Protein AF-A8LKN2-F1 (afdb_monomer)

pLDDT: mean 86.11, std 16.2, range [29.88, 98.62]

Secondary structure (DSSP, 8-state):
-----------SEEEEEEEEETTEEEEEEEESS--SSPPPEEEEETTEEESPPEEEEETTEEEEEEEEEEPPGGG--SEEEEEEEEETTT--EEEEEEEEESSSHHHHHHHHHHHHHHHHHHHHHHHHHHHHTTS---

Solvent-accessible surface area (backbone atoms only — not comparable to full-atom values): 8274 Å² total; per-residue (Å²): 138,83,83,75,75,84,87,72,70,91,63,66,52,47,52,45,81,73,49,74,59,96,54,35,41,31,27,41,37,34,46,81,56,95,56,98,67,82,77,59,47,36,30,34,42,94,90,40,81,49,82,54,45,48,74,41,79,39,89,98,35,88,47,32,27,43,35,38,41,68,63,59,71,91,71,68,52,77,46,77,48,56,36,36,35,23,35,63,87,78,62,47,78,47,42,78,48,77,45,79,37,67,86,59,61,68,58,52,51,49,50,52,53,51,49,55,49,52,54,50,51,50,54,50,50,54,49,52,53,54,54,59,74,68,54,78,86,128

Foldseek 3Di:
DDPDPDPCDPDQKAWAWDDDDPQKTKTKIFGPDQDPDDFFKWKDWPNDTDPTWDWADDPPHRGMTMTMDGHDPVPADAAKIWIFIARPPPRHTNDIDIDHDDDPPVVVVVVVVVVVVVVVVVVVVVVVVVVVVPDDDD

Mean predicted aligned error: 11.12 Å

Radius of gyration: 22.78 Å; Cα contacts (8 Å, |Δi|>4): 194; chains: 1; bounding box: 67×49×45 Å

Sequence (138 aa):
MTETASGAGPTPFELVKTRFQGGLWEGRLTARAQVAGAPALRLIQDGTDHPAPRVTAVAGAPNAWDVRFAIPVSALGEGVSVFLVTDAETGAVLARVPLLAGEDLADDLRAEVALLRAELDQLRGAFQTAMRARLPND

Structure (mmCIF, N/CA/C/O backbone):
data_AF-A8LKN2-F1
#
_entry.id   AF-A8LKN2-F1
#
loop_
_atom_site.group_PDB
_atom_site.id
_atom_site.type_symbol
_atom_site.label_atom_id
_atom_site.label_alt_id
_atom_site.label_comp_id
_atom_site.label_asym_id
_atom_site.label_entity_id
_atom_site.label_seq_id
_atom_site.pdbx_PDB_ins_code
_atom_site.Cartn_x
_atom_site.Cartn_y
_atom_site.Cartn_z
_atom_site.occupancy
_atom_site.B_iso_or_equiv
_atom_site.auth_seq_id
_atom_site.auth_comp_id
_atom_site.auth_asym_id
_atom_site.auth_atom_id
_atom_site.pdbx_PDB_model_num
ATOM 1 N N . MET A 1 1 ? 24.986 14.746 -1.810 1.00 32.81 1 MET A N 1
ATOM 2 C CA . MET A 1 1 ? 24.168 13.613 -2.283 1.00 32.81 1 MET A CA 1
ATOM 3 C C . MET A 1 1 ? 23.860 12.764 -1.063 1.00 32.81 1 MET A C 1
ATOM 5 O O . MET A 1 1 ? 24.655 11.920 -0.685 1.00 32.81 1 MET A O 1
ATOM 9 N N . THR A 1 2 ? 22.823 13.145 -0.321 1.00 29.88 2 THR A N 1
ATOM 10 C CA . THR A 1 2 ? 22.488 12.552 0.979 1.00 29.88 2 THR A CA 1
ATOM 11 C C . THR A 1 2 ? 21.623 11.324 0.769 1.00 29.88 2 THR A C 1
ATOM 13 O O . THR A 1 2 ? 20.414 11.420 0.574 1.00 29.88 2 THR A O 1
ATOM 16 N N . GLU A 1 3 ? 22.285 10.177 0.823 1.00 31.92 3 GLU A N 1
ATOM 17 C CA . GLU A 1 3 ? 21.709 8.882 1.148 1.00 31.92 3 GLU A CA 1
ATOM 18 C C . GLU A 1 3 ? 21.039 8.993 2.527 1.00 31.92 3 GLU A C 1
ATOM 20 O O . GLU A 1 3 ? 21.697 9.031 3.565 1.00 31.92 3 GLU A O 1
ATOM 25 N N . THR A 1 4 ? 19.716 9.165 2.544 1.00 31.27 4 THR A N 1
ATOM 26 C CA . THR A 1 4 ? 18.928 9.095 3.777 1.00 31.27 4 THR A CA 1
ATOM 27 C C . THR A 1 4 ? 18.473 7.659 3.938 1.00 31.27 4 THR A C 1
ATOM 29 O O . THR A 1 4 ? 17.524 7.193 3.310 1.00 31.27 4 THR A O 1
ATOM 32 N N . ALA A 1 5 ? 19.225 6.950 4.773 1.00 34.91 5 ALA A N 1
ATOM 33 C CA . ALA A 1 5 ? 18.877 5.648 5.288 1.00 34.91 5 ALA A CA 1
ATOM 34 C C . ALA A 1 5 ? 17.432 5.635 5.812 1.00 34.91 5 ALA A C 1
ATOM 36 O O . ALA A 1 5 ? 16.982 6.540 6.517 1.00 34.91 5 ALA A O 1
ATOM 37 N N . SER A 1 6 ? 16.735 4.560 5.452 1.00 44.62 6 SER A N 1
ATOM 38 C CA . SER A 1 6 ? 15.453 4.111 5.977 1.00 44.62 6 SER A CA 1
ATOM 39 C C . SER A 1 6 ? 15.374 4.264 7.501 1.00 44.62 6 SER A C 1
ATOM 41 O O . SER A 1 6 ? 15.880 3.428 8.249 1.00 44.62 6 SER A O 1
ATOM 43 N N . GLY A 1 7 ? 14.689 5.309 7.967 1.00 38.56 7 GLY A N 1
ATOM 44 C CA . GLY A 1 7 ? 14.231 5.422 9.347 1.00 38.56 7 GLY A CA 1
ATOM 45 C C . GLY A 1 7 ? 13.113 4.415 9.602 1.00 38.56 7 GLY A C 1
ATOM 46 O O . GLY A 1 7 ? 11.941 4.740 9.465 1.00 38.56 7 GLY A O 1
ATOM 47 N N . ALA A 1 8 ? 13.473 3.179 9.934 1.00 48.00 8 ALA A N 1
ATOM 48 C CA . ALA A 1 8 ? 12.535 2.151 10.372 1.00 48.00 8 ALA A CA 1
ATOM 49 C C . ALA A 1 8 ? 12.949 1.666 11.764 1.00 48.00 8 ALA A C 1
ATOM 51 O O . ALA A 1 8 ? 13.446 0.557 11.945 1.00 48.00 8 ALA A O 1
ATOM 52 N N . GLY A 1 9 ? 12.757 2.528 12.767 1.00 51.00 9 GLY A N 1
ATOM 53 C CA . GLY A 1 9 ? 12.527 2.020 14.117 1.00 51.00 9 GLY A CA 1
ATOM 54 C C . GLY A 1 9 ? 11.263 1.145 14.115 1.00 51.00 9 GLY A C 1
ATOM 55 O O . GLY A 1 9 ? 10.435 1.284 13.212 1.00 51.00 9 GLY A O 1
ATOM 56 N N . PRO A 1 10 ? 11.093 0.222 15.076 1.00 63.09 10 PRO A N 1
ATOM 57 C CA . PRO A 1 10 ? 9.891 -0.599 15.135 1.00 63.09 10 PRO A CA 1
ATOM 58 C C . PRO A 1 10 ? 8.660 0.306 15.249 1.00 63.09 10 PRO A C 1
ATOM 60 O O . PRO A 1 10 ? 8.475 0.995 16.250 1.00 63.09 10 PRO A O 1
ATOM 63 N N . THR A 1 11 ? 7.825 0.313 14.214 1.00 76.31 11 THR A N 1
ATOM 64 C CA . THR A 1 11 ? 6.555 1.031 14.235 1.00 76.31 11 THR A CA 1
ATOM 65 C C . THR A 1 11 ? 5.578 0.291 15.157 1.00 76.31 11 THR A C 1
ATOM 67 O O . THR A 1 11 ? 5.566 -0.945 15.179 1.00 76.31 11 THR A O 1
ATOM 70 N N . PRO A 1 12 ? 4.746 1.004 15.940 1.00 89.38 12 PRO A N 1
ATOM 71 C CA . PRO A 1 12 ? 3.747 0.369 16.806 1.00 89.38 12 PRO A CA 1
ATOM 72 C C . PRO A 1 12 ? 2.669 -0.377 16.004 1.00 89.38 12 PRO A C 1
ATOM 74 O O . PRO A 1 12 ? 1.995 -1.259 16.542 1.00 89.38 12 PRO A O 1
ATOM 77 N N . PHE A 1 13 ? 2.548 -0.055 14.715 1.00 94.56 13 PHE A N 1
ATOM 78 C CA . PHE A 1 13 ? 1.641 -0.678 13.765 1.00 94.56 13 PHE A CA 1
ATOM 79 C C . PHE A 1 13 ? 2.397 -1.393 12.649 1.00 94.56 13 PHE A C 1
ATOM 81 O O . PHE A 1 13 ? 3.465 -0.958 12.220 1.00 94.56 13 PHE A O 1
ATOM 88 N N . GLU A 1 14 ? 1.794 -2.460 12.146 1.00 95.38 14 GLU A N 1
ATOM 89 C CA . GLU A 1 14 ? 2.225 -3.197 10.965 1.00 95.38 14 GLU A CA 1
ATOM 90 C C . GLU A 1 14 ? 1.077 -3.217 9.956 1.00 95.38 14 GLU A C 1
ATOM 92 O O . GLU A 1 14 ? -0.053 -3.547 10.317 1.00 95.38 14 GLU A O 1
ATOM 97 N N . LEU A 1 15 ? 1.350 -2.836 8.707 1.00 97.38 15 LEU A N 1
ATOM 98 C CA . LEU A 1 15 ? 0.372 -2.845 7.622 1.00 97.38 15 LEU A CA 1
ATOM 99 C C . LEU A 1 15 ? 0.776 -3.878 6.572 1.00 97.38 15 LEU A C 1
ATOM 101 O O . LEU A 1 15 ? 1.771 -3.712 5.869 1.00 97.38 15 LEU A O 1
ATOM 105 N N . VAL A 1 16 ? -0.034 -4.924 6.429 1.00 96.56 16 VAL A N 1
ATOM 106 C CA . VAL A 1 16 ? 0.206 -6.016 5.480 1.00 96.56 16 VAL A CA 1
ATOM 107 C C . VAL A 1 16 ? -0.817 -5.957 4.354 1.00 96.56 16 VAL A C 1
ATOM 109 O O . VAL A 1 16 ? -2.021 -5.928 4.598 1.00 96.56 16 VAL A O 1
ATOM 112 N N . LYS A 1 17 ? -0.356 -5.969 3.102 1.00 97.75 17 LYS A N 1
ATOM 113 C CA . LYS A 1 17 ? -1.233 -6.057 1.924 1.00 97.75 17 LYS A CA 1
ATOM 114 C C . LYS A 1 17 ? -2.025 -7.368 1.945 1.00 97.75 17 LYS A C 1
ATOM 116 O O . LYS A 1 17 ? -1.440 -8.436 2.092 1.00 97.75 17 LYS A O 1
ATOM 121 N N . THR A 1 18 ? -3.333 -7.296 1.712 1.00 97.88 18 THR A N 1
ATOM 122 C CA . THR A 1 18 ? -4.209 -8.476 1.610 1.00 97.88 18 THR A CA 1
ATOM 123 C C . THR A 1 18 ? -4.705 -8.702 0.186 1.00 97.88 18 THR A C 1
ATOM 125 O O . THR A 1 18 ? -4.784 -9.845 -0.259 1.00 97.88 18 THR A O 1
ATOM 128 N N . ARG A 1 19 ? -5.010 -7.632 -0.560 1.00 97.50 19 ARG A N 1
ATOM 129 C CA . ARG A 1 19 ? -5.498 -7.715 -1.944 1.00 97.50 19 ARG A CA 1
ATOM 130 C C . ARG A 1 19 ? -5.169 -6.446 -2.724 1.00 97.50 19 ARG A C 1
ATOM 132 O O . ARG A 1 19 ? -5.004 -5.370 -2.161 1.00 97.50 19 ARG A O 1
ATOM 139 N N . PHE A 1 20 ? -5.056 -6.576 -4.042 1.00 95.56 20 PHE A N 1
ATOM 140 C CA . PHE A 1 20 ? -5.062 -5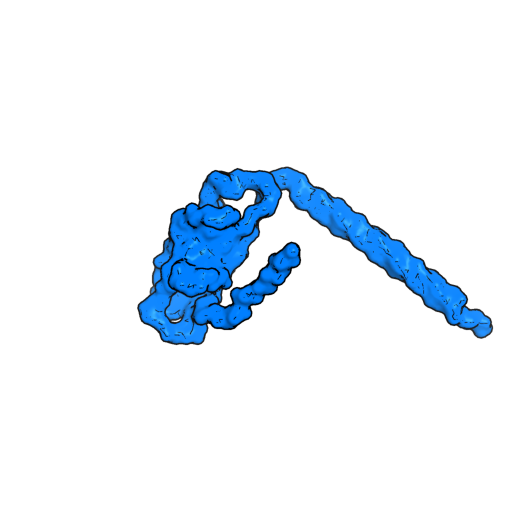.436 -4.955 1.00 95.56 20 PHE A CA 1
ATOM 141 C C . PHE A 1 20 ? -5.757 -5.841 -6.249 1.00 95.56 20 PHE A C 1
ATOM 143 O O . PHE A 1 20 ? -5.263 -6.715 -6.959 1.00 95.56 20 PHE A O 1
ATOM 150 N N . GLN A 1 21 ? -6.926 -5.263 -6.520 1.00 95.56 21 GLN A N 1
ATOM 151 C CA . GLN A 1 21 ? -7.719 -5.597 -7.701 1.00 95.56 21 GLN A CA 1
ATOM 152 C C . GLN A 1 21 ? -8.597 -4.419 -8.119 1.00 95.56 21 GLN A C 1
ATOM 154 O O . GLN A 1 21 ? -9.157 -3.734 -7.270 1.00 95.56 21 GLN A O 1
ATOM 159 N N . GLY A 1 22 ? -8.730 -4.190 -9.431 1.00 92.56 22 GLY A N 1
ATOM 160 C CA . GLY A 1 22 ? -9.596 -3.132 -9.967 1.00 92.56 22 GLY A CA 1
ATOM 161 C C . GLY A 1 22 ? -9.202 -1.728 -9.499 1.00 92.56 22 GLY A C 1
ATOM 162 O O . GLY A 1 22 ? -10.073 -0.899 -9.265 1.00 92.56 22 GLY A O 1
ATOM 163 N N . GLY A 1 23 ? -7.906 -1.488 -9.273 1.00 93.38 23 GLY A N 1
ATOM 164 C CA . GLY A 1 23 ? -7.405 -0.225 -8.728 1.00 93.38 23 GLY A CA 1
ATOM 165 C C . GLY A 1 23 ? -7.667 -0.024 -7.231 1.00 93.38 23 GLY A C 1
ATOM 166 O O . GLY A 1 23 ? -7.277 1.007 -6.697 1.00 93.38 23 GLY A O 1
ATOM 167 N N . LEU A 1 24 ? -8.277 -0.984 -6.527 1.00 96.75 24 LEU A N 1
ATOM 168 C CA . LEU A 1 24 ? -8.490 -0.920 -5.082 1.00 96.75 24 LEU A CA 1
ATOM 169 C C . LEU A 1 24 ? -7.401 -1.700 -4.350 1.00 96.75 24 LEU A C 1
ATOM 171 O O . LEU A 1 24 ? -7.308 -2.924 -4.482 1.00 96.75 24 LEU A O 1
ATOM 175 N N . TRP A 1 25 ? -6.591 -0.991 -3.568 1.00 97.81 25 TRP A N 1
ATOM 176 C CA . TRP A 1 25 ? -5.622 -1.592 -2.663 1.00 97.81 25 TRP A CA 1
ATOM 177 C C . TRP A 1 25 ? -6.270 -1.870 -1.310 1.00 97.81 25 TRP A C 1
ATOM 179 O O . TRP A 1 25 ? -6.971 -1.018 -0.757 1.00 97.81 25 TRP A O 1
ATOM 189 N N . GLU A 1 26 ? -6.018 -3.062 -0.775 1.00 98.44 26 GLU A N 1
ATOM 190 C CA . GLU A 1 26 ? -6.506 -3.507 0.524 1.00 98.44 26 GLU A CA 1
ATOM 191 C C . GLU A 1 26 ? -5.360 -4.069 1.370 1.00 98.44 26 GLU A C 1
ATOM 193 O O . GLU A 1 26 ? -4.472 -4.778 0.878 1.00 98.44 26 GLU A O 1
ATOM 198 N N . GLY A 1 27 ? -5.416 -3.798 2.670 1.00 98.31 27 GLY A N 1
ATOM 199 C CA . GLY A 1 27 ? -4.467 -4.315 3.640 1.00 98.31 27 GLY A CA 1
ATOM 200 C C . GLY A 1 27 ? -5.067 -4.461 5.028 1.00 98.31 27 GLY A C 1
ATOM 201 O O . GLY A 1 27 ? -6.143 -3.941 5.321 1.00 98.31 27 GLY A O 1
ATOM 202 N N . ARG A 1 28 ? -4.348 -5.181 5.885 1.00 98.31 28 ARG A N 1
ATOM 203 C CA . ARG A 1 28 ? -4.645 -5.333 7.301 1.00 98.31 28 ARG A CA 1
ATOM 204 C C . ARG A 1 28 ? -3.619 -4.572 8.120 1.00 98.31 28 ARG A C 1
ATOM 206 O O . ARG A 1 28 ? -2.429 -4.859 8.032 1.00 98.31 28 ARG A O 1
ATOM 213 N N . LEU A 1 29 ? -4.100 -3.620 8.905 1.00 98.06 29 LEU A N 1
ATOM 214 C CA . LEU A 1 29 ? -3.314 -2.909 9.899 1.00 98.06 29 LEU A CA 1
ATOM 215 C C . LEU A 1 29 ? -3.467 -3.614 11.243 1.00 98.06 29 LEU A C 1
ATOM 217 O O . LEU A 1 29 ? -4.595 -3.846 11.678 1.00 98.06 29 LEU A O 1
ATOM 221 N N . THR A 1 30 ? -2.361 -3.922 11.908 1.00 97.19 30 THR A N 1
ATOM 222 C CA . THR A 1 30 ? -2.351 -4.513 13.250 1.00 97.19 30 THR A CA 1
ATOM 223 C C . THR A 1 30 ? -1.470 -3.720 14.196 1.00 97.19 30 THR A C 1
ATOM 225 O O . THR A 1 30 ? -0.360 -3.338 13.832 1.00 97.19 30 THR A O 1
ATOM 228 N N . ALA A 1 31 ? -1.945 -3.495 15.420 1.00 95.62 31 ALA A N 1
ATOM 229 C CA . ALA A 1 31 ? -1.135 -2.913 16.485 1.00 95.62 31 ALA A CA 1
ATOM 230 C C . ALA A 1 31 ? -0.360 -4.007 17.231 1.00 95.62 31 ALA A C 1
ATOM 232 O O . ALA A 1 31 ? -0.905 -5.071 17.526 1.00 95.62 31 ALA A O 1
ATOM 233 N N . ARG A 1 32 ? 0.903 -3.738 17.576 1.00 90.56 32 ARG A N 1
ATOM 234 C CA . ARG A 1 32 ? 1.745 -4.668 18.355 1.00 90.56 32 ARG A CA 1
ATOM 235 C C . ARG A 1 32 ? 1.368 -4.731 19.836 1.00 90.56 32 ARG A C 1
ATOM 237 O O . ARG A 1 32 ? 1.678 -5.709 20.509 1.00 90.56 32 ARG A O 1
ATOM 244 N N . ALA A 1 33 ? 0.713 -3.690 20.337 1.00 90.19 33 ALA A N 1
ATOM 245 C CA . ALA A 1 33 ? 0.196 -3.593 21.694 1.00 90.19 33 ALA A CA 1
ATOM 246 C C . ALA A 1 33 ? -1.279 -3.178 21.657 1.00 90.19 33 ALA A C 1
ATOM 248 O O . ALA A 1 33 ? -1.768 -2.701 20.633 1.00 90.19 33 ALA A O 1
ATOM 249 N N . GLN A 1 34 ? -1.980 -3.349 22.779 1.00 88.38 34 GLN A N 1
ATOM 250 C CA . GLN A 1 34 ? -3.355 -2.878 22.905 1.00 88.38 34 GLN A CA 1
ATOM 251 C C . GLN A 1 34 ? -3.396 -1.354 22.765 1.00 88.38 34 GLN A C 1
ATOM 253 O O . GLN A 1 34 ? -2.717 -0.643 23.506 1.00 88.38 34 GLN A O 1
ATOM 258 N N . VAL A 1 35 ? -4.214 -0.862 21.838 1.00 90.00 35 VAL A N 1
ATOM 259 C CA . VAL A 1 35 ? -4.398 0.573 21.587 1.00 90.00 35 VAL A CA 1
ATOM 260 C C . VAL A 1 35 ? -5.881 0.934 21.588 1.00 90.00 35 VAL A C 1
ATOM 262 O O . VAL A 1 35 ? -6.744 0.075 21.417 1.00 90.00 35 VAL A O 1
ATOM 265 N N . ALA A 1 36 ? -6.185 2.216 21.794 1.00 87.00 36 ALA A N 1
ATOM 266 C CA . ALA A 1 36 ? -7.562 2.710 21.818 1.00 87.00 36 ALA A CA 1
ATOM 267 C C . ALA A 1 36 ? -8.213 2.760 20.422 1.00 87.00 36 ALA A C 1
ATOM 269 O O . ALA A 1 36 ? -9.436 2.736 20.309 1.00 87.00 36 ALA A O 1
ATOM 270 N N . GLY A 1 37 ? -7.408 2.830 19.360 1.00 90.88 37 GLY A N 1
ATOM 271 C CA . GLY A 1 37 ? -7.886 2.915 17.987 1.00 90.88 37 GLY A CA 1
ATOM 272 C C . GLY A 1 37 ? -6.750 2.873 16.971 1.00 90.88 37 GLY A C 1
ATOM 273 O O . GLY A 1 37 ? -5.573 2.860 17.336 1.00 90.88 37 GLY A O 1
ATOM 274 N N . ALA A 1 38 ? -7.120 2.842 15.693 1.00 93.69 38 ALA A N 1
ATOM 275 C CA . ALA A 1 38 ? -6.167 2.941 14.596 1.00 93.69 38 ALA A CA 1
ATOM 276 C C . ALA A 1 38 ? -5.596 4.364 14.474 1.00 93.69 38 ALA A C 1
ATOM 278 O O . ALA A 1 38 ? -6.316 5.327 14.753 1.00 93.69 38 ALA A O 1
ATOM 279 N N . PRO A 1 39 ? -4.355 4.511 13.980 1.00 94.19 39 PRO A N 1
ATOM 280 C CA . PRO A 1 39 ? -3.815 5.805 13.606 1.00 94.19 39 PRO A CA 1
ATOM 281 C C . PRO A 1 39 ? -4.569 6.356 12.391 1.00 94.19 39 PRO A C 1
ATOM 283 O O . PRO A 1 39 ? -5.069 5.607 11.543 1.00 94.19 39 PRO A O 1
ATOM 286 N N . ALA A 1 40 ? -4.607 7.682 12.276 1.00 96.00 40 ALA A N 1
ATOM 287 C CA . ALA A 1 40 ? -4.976 8.317 11.020 1.00 96.00 40 ALA A CA 1
ATOM 288 C C . ALA A 1 40 ? -3.883 8.034 9.979 1.00 96.00 40 ALA A C 1
ATOM 290 O O . ALA A 1 40 ? -2.693 8.138 10.277 1.00 96.00 40 ALA A O 1
ATOM 291 N N . LEU A 1 41 ? -4.284 7.668 8.762 1.00 97.75 41 LEU A N 1
ATOM 292 C CA . LEU A 1 41 ? -3.357 7.334 7.684 1.00 97.75 41 LEU A CA 1
ATOM 293 C C . LEU A 1 41 ? -3.343 8.424 6.616 1.00 97.75 41 LEU A C 1
ATOM 295 O O . LEU A 1 41 ? -4.384 8.989 6.281 1.00 97.75 41 LEU A O 1
ATOM 299 N N . ARG A 1 42 ? -2.170 8.659 6.030 1.00 97.81 42 ARG A N 1
ATOM 300 C CA . ARG A 1 42 ? -1.997 9.450 4.806 1.00 97.81 42 ARG A CA 1
ATOM 301 C C . ARG A 1 42 ? -1.540 8.559 3.664 1.00 97.81 42 ARG A C 1
ATOM 303 O O . ARG A 1 42 ? -0.893 7.536 3.885 1.00 97.81 42 ARG A O 1
ATOM 310 N N . LEU A 1 43 ? -1.891 8.973 2.453 1.00 97.50 43 LEU A N 1
ATOM 311 C CA . LEU A 1 43 ? -1.432 8.372 1.211 1.00 97.50 43 LEU A CA 1
ATOM 312 C C . LEU A 1 43 ? -0.684 9.446 0.428 1.00 97.50 43 LEU A C 1
ATOM 314 O O . LEU A 1 43 ? -1.279 10.457 0.067 1.00 97.50 43 LEU A O 1
ATOM 318 N N . ILE A 1 44 ? 0.605 9.234 0.194 1.00 96.12 44 ILE A N 1
ATOM 319 C CA . ILE A 1 44 ? 1.488 10.231 -0.417 1.00 96.12 44 ILE A CA 1
ATOM 320 C C . ILE A 1 44 ? 2.170 9.607 -1.630 1.00 96.12 44 ILE A C 1
ATOM 322 O O . ILE A 1 44 ? 2.662 8.483 -1.543 1.00 96.12 44 ILE A O 1
ATOM 326 N N . GLN A 1 45 ? 2.243 10.342 -2.734 1.00 94.25 45 GLN A N 1
ATOM 327 C CA . GLN A 1 45 ? 3.057 9.991 -3.896 1.00 94.25 45 GLN A CA 1
ATOM 328 C C . GLN A 1 45 ? 3.830 11.231 -4.345 1.00 94.25 45 GLN A C 1
ATOM 330 O O . GLN A 1 45 ? 3.235 12.287 -4.532 1.00 94.25 45 GLN A O 1
ATOM 335 N N . ASP A 1 46 ? 5.153 11.123 -4.477 1.00 90.62 46 ASP A N 1
ATOM 336 C CA . ASP A 1 46 ? 6.020 12.213 -4.957 1.00 90.62 46 ASP A CA 1
ATOM 337 C C . ASP A 1 46 ? 5.795 13.552 -4.221 1.00 90.62 46 ASP A C 1
ATOM 339 O O . ASP A 1 46 ? 5.770 14.631 -4.808 1.00 90.62 46 ASP A O 1
ATOM 343 N N . GLY A 1 47 ? 5.579 13.474 -2.902 1.00 91.12 47 GLY A N 1
ATOM 344 C CA . GLY A 1 47 ? 5.302 14.630 -2.041 1.00 91.12 47 GLY A CA 1
ATOM 345 C C . GLY A 1 47 ? 3.874 15.182 -2.126 1.00 91.12 47 GLY A C 1
ATOM 346 O O . GLY A 1 47 ? 3.538 16.096 -1.376 1.00 91.12 47 GLY A O 1
ATOM 347 N N . THR A 1 48 ? 3.026 14.620 -2.986 1.00 92.56 48 THR A N 1
ATOM 348 C CA . THR A 1 48 ? 1.618 14.998 -3.147 1.00 92.56 48 THR A CA 1
ATOM 349 C C . THR A 1 48 ? 0.723 14.128 -2.269 1.00 92.56 48 THR A C 1
ATOM 351 O O . THR A 1 48 ? 0.817 12.900 -2.294 1.00 92.56 48 THR A O 1
ATOM 354 N N . ASP A 1 49 ? -0.162 14.759 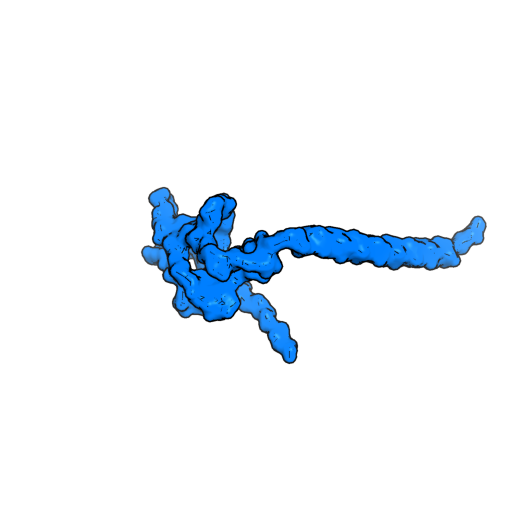-1.494 1.00 94.38 49 ASP A N 1
ATOM 355 C CA . ASP 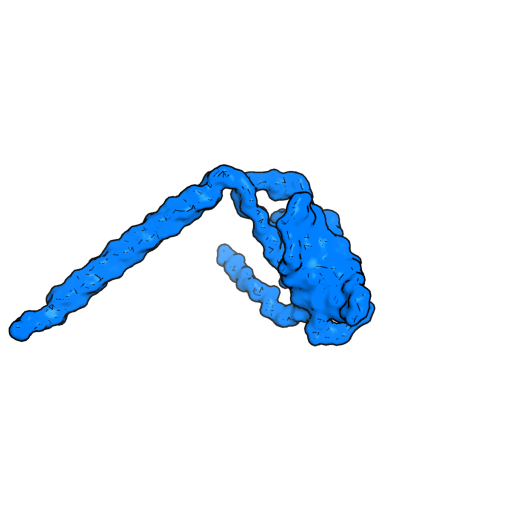A 1 49 ? -1.189 14.056 -0.726 1.00 94.38 49 ASP A CA 1
ATOM 356 C C . ASP A 1 49 ? -2.348 13.601 -1.615 1.00 94.38 49 ASP A C 1
ATOM 358 O O . ASP A 1 49 ? -2.864 14.337 -2.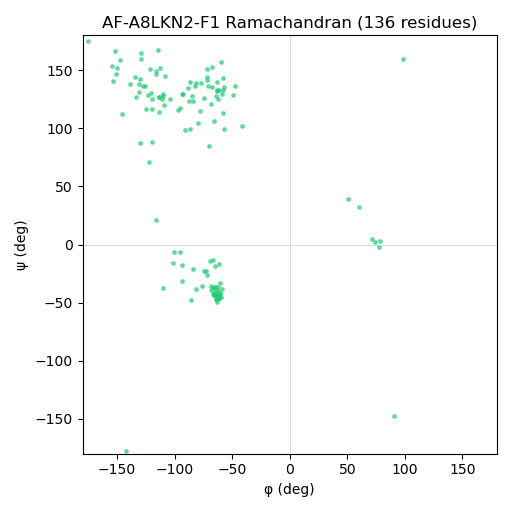458 1.00 94.38 49 ASP A O 1
ATOM 362 N N . HIS A 1 50 ? -2.817 12.391 -1.342 1.00 94.56 50 HIS A N 1
ATOM 363 C CA . HIS A 1 50 ? -4.006 11.802 -1.935 1.00 94.56 50 HIS A CA 1
ATOM 364 C C . HIS A 1 50 ? -5.095 11.595 -0.877 1.00 94.56 50 HIS A C 1
ATOM 366 O O . HIS A 1 50 ? -4.822 11.689 0.324 1.00 94.56 50 HIS A O 1
ATOM 372 N N . PRO A 1 51 ? -6.345 11.298 -1.290 1.00 95.44 51 PRO A N 1
ATOM 373 C CA . PRO A 1 51 ? -7.401 10.959 -0.349 1.00 95.44 51 PRO A CA 1
ATOM 374 C C . PRO A 1 51 ? -6.946 9.891 0.648 1.00 95.44 51 PRO A C 1
ATOM 376 O O . PRO A 1 51 ? -6.415 8.846 0.264 1.00 95.44 51 PRO A O 1
ATOM 379 N N . ALA A 1 52 ? -7.148 10.181 1.933 1.00 96.75 52 ALA A N 1
ATOM 380 C CA . ALA A 1 52 ? -6.676 9.335 3.017 1.00 96.75 52 ALA A CA 1
ATOM 381 C C . ALA A 1 52 ? -7.237 7.904 2.905 1.00 96.75 52 ALA A C 1
ATOM 383 O O . ALA A 1 52 ? -8.411 7.728 2.550 1.00 96.75 52 ALA A O 1
ATOM 384 N N . PRO A 1 53 ? -6.443 6.873 3.252 1.00 98.12 53 PRO A N 1
ATOM 385 C CA . PRO A 1 53 ? -6.943 5.512 3.324 1.00 98.12 53 PRO A CA 1
ATOM 386 C C . PRO A 1 53 ? -8.119 5.391 4.291 1.00 98.12 53 PRO A C 1
ATOM 388 O O . PRO A 1 53 ? -8.085 5.883 5.420 1.00 98.12 53 PRO A O 1
ATOM 391 N N . ARG A 1 54 ? -9.161 4.678 3.866 1.00 98.25 54 ARG A N 1
ATOM 392 C CA . ARG A 1 54 ? -10.269 4.311 4.744 1.00 98.25 54 ARG A CA 1
ATOM 393 C C . ARG A 1 54 ? -9.799 3.206 5.680 1.00 98.25 54 ARG A C 1
ATOM 395 O O . ARG A 1 54 ? -9.374 2.153 5.213 1.00 98.25 54 ARG A O 1
ATOM 402 N N . VAL A 1 55 ? -9.962 3.424 6.981 1.00 98.06 55 VAL A N 1
ATOM 403 C CA . VAL A 1 55 ? -9.631 2.458 8.033 1.00 98.06 55 VAL A CA 1
ATOM 404 C C . VAL A 1 55 ? -10.916 2.008 8.724 1.00 98.06 55 VAL A C 1
ATOM 406 O O . VAL A 1 55 ? -11.724 2.838 9.132 1.00 98.06 55 VAL A O 1
ATOM 409 N N . THR A 1 56 ? -11.147 0.698 8.813 1.00 97.75 56 THR A N 1
ATOM 410 C CA . THR A 1 56 ? -12.370 0.115 9.394 1.00 97.75 56 THR A CA 1
ATOM 411 C C . THR A 1 56 ? -12.007 -0.971 10.397 1.00 97.75 56 THR A C 1
ATOM 413 O O . THR A 1 56 ? -11.200 -1.837 10.086 1.00 97.75 56 THR A O 1
ATOM 416 N N . ALA A 1 57 ? -12.589 -0.942 11.597 1.00 96.62 57 ALA A N 1
ATOM 417 C CA . ALA A 1 57 ? -12.332 -1.966 12.610 1.00 96.62 57 ALA A CA 1
ATOM 418 C C . ALA A 1 57 ? -12.804 -3.350 12.145 1.00 96.62 57 ALA A C 1
ATOM 420 O O . ALA A 1 57 ? -13.876 -3.482 11.550 1.00 96.62 57 ALA A O 1
ATOM 421 N N . VAL A 1 58 ? -12.018 -4.382 12.450 1.00 96.12 58 VAL A N 1
ATOM 422 C CA . VAL A 1 58 ? -12.396 -5.773 12.191 1.00 96.12 58 VAL A CA 1
ATOM 423 C C . VAL A 1 58 ? -13.182 -6.305 13.390 1.00 96.12 58 VAL A C 1
ATOM 425 O O . VAL A 1 58 ? -12.707 -6.293 14.527 1.00 96.12 58 VAL A O 1
ATOM 428 N N . ALA A 1 59 ? -14.402 -6.788 13.147 1.00 93.38 59 ALA A N 1
ATOM 429 C CA . ALA A 1 59 ? -15.242 -7.350 14.201 1.00 93.38 59 ALA A CA 1
ATOM 430 C C . ALA A 1 59 ? -14.545 -8.542 14.883 1.00 93.38 59 ALA A C 1
ATOM 432 O O . ALA A 1 59 ? -14.061 -9.454 14.217 1.00 93.38 59 ALA A O 1
ATOM 433 N N . GLY A 1 60 ? -14.491 -8.525 16.218 1.00 92.81 60 GLY A N 1
ATOM 434 C CA . GLY A 1 60 ? -13.828 -9.567 17.009 1.00 92.81 60 GLY A CA 1
ATOM 435 C C . GLY A 1 60 ? -12.297 -9.470 17.071 1.00 92.81 60 GLY A C 1
ATOM 436 O O . GLY A 1 60 ? -11.678 -10.323 17.699 1.00 92.81 60 GLY A O 1
ATOM 437 N N . ALA A 1 61 ? -11.680 -8.441 16.478 1.00 92.69 61 ALA A N 1
ATOM 438 C CA . ALA A 1 61 ? -10.233 -8.234 16.506 1.00 92.69 61 ALA A CA 1
ATOM 439 C C . ALA A 1 61 ? -9.889 -6.788 16.935 1.00 92.69 61 ALA A C 1
ATOM 441 O O . ALA A 1 61 ? -9.712 -5.915 16.088 1.00 92.69 61 ALA A O 1
ATOM 442 N N . PRO A 1 62 ? -9.776 -6.508 18.250 1.00 87.19 62 PRO A N 1
AT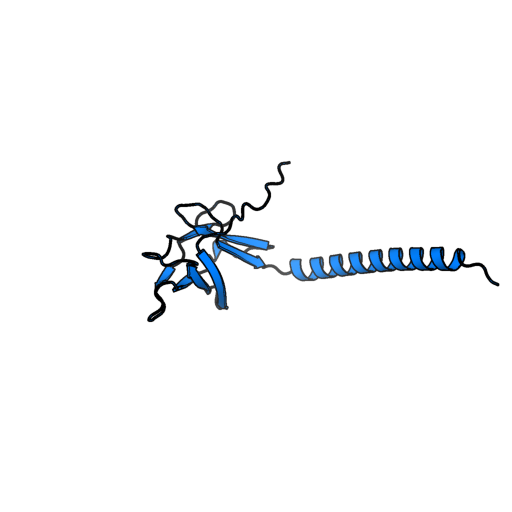OM 443 C CA . PRO A 1 62 ? -9.681 -5.144 18.793 1.00 87.19 62 PRO A CA 1
ATOM 444 C C . PRO A 1 62 ? -8.401 -4.376 18.418 1.00 87.19 62 PRO A C 1
ATOM 446 O O . PRO A 1 62 ? -8.366 -3.163 18.585 1.00 87.19 62 PRO A O 1
ATOM 449 N N . ASN A 1 63 ? -7.383 -5.060 17.887 1.00 94.81 63 ASN A N 1
ATOM 450 C CA . ASN A 1 63 ? -6.128 -4.464 17.416 1.00 94.81 63 ASN A CA 1
ATOM 451 C C . ASN A 1 63 ? -5.925 -4.641 15.905 1.00 94.81 63 ASN A C 1
ATOM 453 O O . ASN A 1 63 ? -4.783 -4.630 15.444 1.00 94.81 63 ASN A O 1
ATOM 457 N N . ALA A 1 64 ? -7.001 -4.876 15.149 1.00 96.38 64 ALA A N 1
ATOM 458 C CA . ALA A 1 64 ? -6.933 -5.068 13.710 1.00 96.38 64 ALA A CA 1
ATOM 459 C C . ALA A 1 64 ? -7.949 -4.200 12.967 1.00 96.38 64 ALA A C 1
ATOM 461 O O . ALA A 1 64 ? -9.123 -4.102 13.336 1.00 96.38 64 ALA A O 1
ATOM 462 N N . TRP A 1 65 ? -7.490 -3.621 11.862 1.00 98.31 65 TRP A N 1
ATOM 463 C CA . TRP A 1 65 ? -8.303 -2.797 10.981 1.00 98.31 65 TRP A CA 1
ATOM 464 C C . TRP A 1 65 ? -8.061 -3.167 9.525 1.00 98.31 65 TRP A C 1
ATOM 466 O O . TRP A 1 65 ? -6.936 -3.466 9.120 1.00 98.31 65 TRP A O 1
ATOM 476 N N . ASP A 1 66 ? -9.120 -3.106 8.731 1.00 98.38 66 ASP A N 1
ATOM 477 C CA . ASP A 1 66 ? -9.028 -3.155 7.282 1.00 98.38 66 ASP A CA 1
ATOM 478 C C . ASP A 1 66 ? -8.749 -1.753 6.750 1.00 98.38 66 ASP A C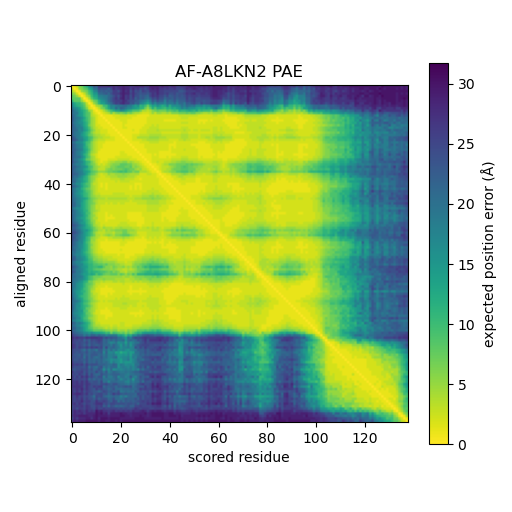 1
ATOM 480 O O . ASP A 1 66 ? -9.452 -0.790 7.070 1.00 98.38 66 ASP A O 1
ATOM 484 N N . VAL A 1 67 ? -7.712 -1.655 5.924 1.00 98.62 67 VAL A N 1
ATOM 485 C CA . VAL A 1 67 ? -7.275 -0.432 5.257 1.00 98.62 67 VAL A CA 1
ATOM 486 C C . VAL A 1 67 ? -7.566 -0.561 3.774 1.00 98.62 67 VAL A C 1
ATOM 488 O O . VAL A 1 67 ? -7.200 -1.559 3.153 1.00 98.62 67 VAL A O 1
ATOM 491 N N . ARG A 1 68 ? -8.218 0.449 3.197 1.00 98.38 68 ARG A N 1
ATOM 492 C CA . ARG A 1 68 ? -8.570 0.482 1.776 1.00 98.38 68 ARG A CA 1
ATOM 493 C C . ARG A 1 68 ? -8.340 1.853 1.169 1.00 98.38 68 ARG A C 1
ATOM 495 O O . ARG A 1 68 ? -8.730 2.860 1.756 1.00 98.38 68 ARG A O 1
ATOM 502 N N . PHE A 1 69 ? -7.796 1.886 -0.039 1.00 97.94 69 PHE A N 1
ATOM 503 C CA . PHE A 1 69 ? -7.746 3.096 -0.855 1.00 97.94 69 PHE A CA 1
ATOM 504 C C . PHE A 1 69 ? -7.757 2.747 -2.340 1.00 97.94 69 PHE A C 1
ATOM 506 O O . PHE A 1 69 ? -7.248 1.706 -2.758 1.00 97.94 69 PHE A O 1
ATOM 513 N N . ALA A 1 70 ? -8.371 3.620 -3.134 1.00 95.94 70 ALA A N 1
ATOM 514 C CA . ALA A 1 70 ? -8.283 3.540 -4.582 1.00 95.94 70 ALA A CA 1
ATOM 515 C C . ALA A 1 70 ? -6.970 4.176 -5.038 1.00 95.94 70 ALA A C 1
ATOM 517 O O . ALA A 1 70 ? -6.584 5.230 -4.530 1.00 95.94 70 ALA A O 1
ATOM 518 N N . ILE A 1 71 ? -6.311 3.555 -6.009 1.00 93.31 71 ILE A N 1
ATOM 519 C CA . ILE A 1 71 ? -5.210 4.182 -6.727 1.00 93.31 71 ILE A CA 1
ATOM 520 C C . ILE A 1 71 ? -5.792 5.323 -7.571 1.00 93.31 71 ILE A C 1
ATOM 522 O O . ILE A 1 71 ? -6.672 5.071 -8.400 1.00 93.31 71 ILE A O 1
ATOM 526 N N . PRO A 1 72 ? -5.340 6.572 -7.370 1.00 88.00 72 PRO A N 1
ATOM 527 C CA . PRO A 1 72 ? -5.759 7.695 -8.195 1.00 88.00 72 PRO A CA 1
ATOM 528 C C . PRO A 1 72 ? -5.434 7.434 -9.668 1.00 88.00 72 PRO A C 1
ATOM 530 O O . PRO A 1 72 ? -4.312 7.073 -10.001 1.00 88.00 72 PRO A O 1
ATOM 533 N N . VAL A 1 73 ? -6.386 7.671 -10.573 1.00 87.06 73 VAL A N 1
ATOM 534 C CA . VAL A 1 73 ? -6.138 7.514 -12.021 1.00 87.06 73 VAL A CA 1
ATOM 535 C C . VAL A 1 73 ? -5.032 8.458 -12.497 1.00 87.06 73 VAL A C 1
ATOM 537 O O . VAL A 1 73 ? -4.233 8.083 -13.343 1.00 87.06 73 VAL A O 1
ATOM 540 N N . SER A 1 74 ? -4.928 9.648 -11.899 1.00 80.81 74 SER A N 1
ATOM 541 C CA . SER A 1 74 ? -3.858 10.617 -12.174 1.00 80.81 74 SER A CA 1
ATOM 542 C C . SER A 1 74 ? -2.452 10.106 -11.846 1.00 80.81 74 SER A C 1
ATOM 544 O O . SER A 1 74 ? -1.478 10.713 -12.270 1.00 80.81 74 SER A O 1
ATOM 546 N N . ALA A 1 75 ? -2.345 9.032 -11.064 1.00 79.00 75 ALA A N 1
ATOM 547 C CA . ALA A 1 75 ? -1.086 8.393 -10.710 1.00 79.00 75 ALA A CA 1
ATOM 548 C C . ALA A 1 75 ? -0.715 7.212 -11.613 1.00 79.00 75 ALA A C 1
ATOM 550 O O . ALA A 1 75 ? 0.365 6.637 -11.470 1.00 79.00 75 ALA A O 1
ATOM 551 N N . LEU A 1 76 ? -1.618 6.822 -12.516 1.00 83.81 76 LEU A N 1
ATOM 552 C CA . LEU A 1 76 ? -1.336 5.834 -13.544 1.00 83.81 76 LEU A CA 1
ATOM 553 C C . LEU A 1 76 ? -0.576 6.544 -14.667 1.00 83.81 76 LEU A C 1
ATOM 555 O O . LEU A 1 76 ? -1.156 7.310 -15.432 1.00 83.81 76 LEU A O 1
ATOM 559 N N . GLY A 1 77 ? 0.728 6.305 -14.731 1.00 80.00 77 GLY A N 1
ATOM 560 C CA . GLY A 1 77 ? 1.631 6.861 -15.735 1.00 80.00 77 GLY A CA 1
ATOM 561 C C . GLY A 1 77 ? 2.685 5.839 -16.143 1.00 80.00 77 GLY A C 1
ATOM 562 O O . GLY A 1 77 ? 2.660 4.701 -15.679 1.00 80.00 77 GLY A O 1
ATOM 563 N N . GLU A 1 78 ? 3.600 6.236 -17.019 1.00 76.00 78 GLU A N 1
ATOM 564 C CA . GLU A 1 78 ? 4.718 5.382 -17.423 1.00 76.00 78 GLU A CA 1
ATOM 565 C C . GLU A 1 78 ? 5.758 5.237 -16.302 1.00 76.00 78 GLU A C 1
ATOM 567 O O . GLU A 1 78 ? 6.038 6.178 -15.556 1.00 76.00 78 GLU A O 1
ATOM 572 N N . GLY A 1 79 ? 6.357 4.049 -16.205 1.00 79.62 79 GLY A N 1
ATOM 573 C CA . GLY A 1 79 ? 7.446 3.745 -15.285 1.00 79.62 79 GLY A CA 1
ATOM 574 C C . GLY A 1 79 ? 6.985 3.210 -13.927 1.00 79.62 79 GLY A C 1
ATOM 575 O O . GLY A 1 79 ? 6.009 2.464 -13.815 1.00 79.62 79 GLY A O 1
ATOM 576 N N . VAL A 1 80 ? 7.755 3.544 -12.887 1.00 83.88 80 VAL A N 1
ATOM 577 C CA . VAL A 1 80 ? 7.500 3.131 -11.500 1.00 83.88 80 VAL A CA 1
ATOM 578 C C . VAL A 1 80 ? 7.097 4.341 -10.673 1.00 83.88 80 VAL A C 1
ATOM 580 O O . VAL A 1 80 ? 7.868 5.290 -10.558 1.00 83.88 80 VAL A O 1
ATOM 583 N N . SER A 1 81 ? 5.946 4.266 -10.014 1.00 87.69 81 SER A N 1
ATOM 584 C CA . SER A 1 81 ? 5.561 5.189 -8.946 1.00 87.69 81 SER A CA 1
ATOM 585 C C . SER A 1 81 ? 5.427 4.430 -7.630 1.00 87.69 81 SER A C 1
ATOM 587 O O . SER A 1 81 ? 5.081 3.247 -7.597 1.00 87.69 81 SER A O 1
ATOM 589 N N . VAL A 1 82 ? 5.749 5.080 -6.512 1.00 92.50 82 VAL A N 1
ATOM 590 C CA . VAL A 1 82 ? 5.639 4.460 -5.186 1.00 92.50 82 VAL A CA 1
ATOM 591 C C . VAL A 1 82 ? 4.765 5.320 -4.302 1.00 92.50 82 VAL A C 1
ATOM 593 O O . VAL A 1 82 ? 5.118 6.438 -3.939 1.00 92.50 82 VAL A O 1
ATOM 596 N N . PHE A 1 83 ? 3.645 4.743 -3.894 1.00 95.50 83 PHE A N 1
ATOM 597 C CA . PHE A 1 83 ? 2.801 5.316 -2.866 1.00 95.50 83 PHE A CA 1
ATOM 598 C C . PHE A 1 83 ? 3.331 4.959 -1.483 1.00 95.50 83 PHE A C 1
ATOM 600 O O . PHE A 1 83 ? 3.681 3.808 -1.203 1.00 95.50 83 PHE A O 1
ATOM 607 N N . LEU A 1 84 ? 3.345 5.943 -0.595 1.00 97.12 84 LEU A N 1
ATOM 608 C CA . LEU A 1 84 ? 3.647 5.774 0.815 1.00 97.12 84 LEU A CA 1
ATOM 609 C C . LEU A 1 84 ? 2.347 5.838 1.605 1.00 97.12 84 LEU A C 1
ATOM 611 O O . LEU A 1 84 ? 1.607 6.818 1.514 1.00 97.12 84 LEU A O 1
ATOM 615 N N . VAL A 1 85 ? 2.092 4.803 2.402 1.00 97.62 85 VAL A N 1
ATOM 616 C CA . VAL A 1 85 ? 1.083 4.858 3.459 1.00 97.62 85 VAL A CA 1
ATOM 617 C C . VAL A 1 85 ? 1.805 5.208 4.745 1.00 97.62 85 VAL A C 1
ATOM 619 O O . VAL A 1 85 ? 2.671 4.447 5.188 1.00 97.62 85 VAL A O 1
ATOM 622 N N . THR A 1 86 ? 1.470 6.351 5.333 1.00 97.19 86 THR A N 1
ATOM 623 C CA . THR A 1 86 ? 2.132 6.839 6.545 1.00 97.19 86 THR A CA 1
ATOM 624 C C . THR A 1 86 ? 1.141 7.044 7.676 1.00 97.19 86 THR A C 1
ATOM 626 O O . THR A 1 86 ? -0.026 7.362 7.448 1.00 97.19 86 THR A O 1
ATOM 629 N N . ASP A 1 87 ? 1.626 6.902 8.902 1.00 95.62 87 ASP A N 1
ATOM 630 C CA . ASP A 1 87 ? 0.958 7.437 10.082 1.00 95.62 87 ASP A CA 1
ATOM 631 C C . ASP A 1 87 ? 0.936 8.974 9.983 1.00 95.62 87 ASP A C 1
ATOM 633 O O . ASP A 1 87 ? 1.961 9.603 9.705 1.00 95.62 87 ASP A O 1
ATOM 637 N N . ALA A 1 88 ? -0.242 9.580 10.128 1.00 94.94 88 ALA A N 1
ATOM 638 C CA . ALA A 1 88 ? -0.427 11.018 9.961 1.00 94.94 88 ALA A CA 1
ATOM 639 C C . ALA A 1 88 ? 0.179 11.847 11.104 1.00 94.94 88 ALA A C 1
ATOM 641 O O . ALA A 1 88 ? 0.525 13.005 10.883 1.00 94.94 88 ALA A O 1
ATOM 642 N N . GLU A 1 89 ? 0.293 11.271 12.302 1.00 92.62 89 GLU A N 1
ATOM 643 C CA . GLU A 1 89 ? 0.810 11.941 13.495 1.00 92.62 89 GLU A CA 1
ATOM 644 C C . GLU A 1 89 ? 2.334 11.848 13.551 1.00 92.62 89 GLU A C 1
ATOM 646 O O . GLU A 1 89 ? 3.020 12.851 13.744 1.00 92.62 89 GLU A O 1
ATOM 651 N N . THR A 1 90 ? 2.876 10.648 13.342 1.00 92.44 90 THR A N 1
ATOM 652 C CA . THR A 1 90 ? 4.320 10.403 13.496 1.00 92.44 90 THR A CA 1
ATOM 653 C C . THR A 1 90 ? 5.106 10.539 12.195 1.00 92.44 90 THR A C 1
ATOM 655 O O . THR A 1 90 ? 6.331 10.644 12.223 1.00 92.44 90 THR A O 1
ATOM 658 N N . GLY A 1 91 ? 4.431 10.493 11.042 1.00 92.50 91 GLY A N 1
ATOM 659 C CA . GLY A 1 91 ? 5.075 10.431 9.727 1.00 92.50 91 GLY A CA 1
ATOM 660 C C . GLY A 1 91 ? 5.739 9.084 9.424 1.00 92.50 91 GLY A C 1
ATOM 661 O O . GLY A 1 91 ? 6.389 8.940 8.387 1.00 92.50 91 GLY A O 1
ATOM 662 N N . ALA A 1 92 ? 5.589 8.086 10.301 1.00 93.62 92 ALA A N 1
ATOM 663 C CA . ALA A 1 92 ? 6.178 6.771 10.107 1.00 93.62 92 ALA A CA 1
ATOM 664 C C . ALA A 1 92 ? 5.604 6.093 8.856 1.00 93.62 92 ALA A C 1
ATOM 666 O O . ALA A 1 92 ? 4.387 6.030 8.668 1.00 93.62 92 ALA A O 1
ATOM 667 N N . VAL A 1 93 ? 6.477 5.551 8.004 1.00 95.44 93 VAL A N 1
ATOM 668 C CA . VAL A 1 93 ? 6.057 4.809 6.809 1.00 95.44 93 VAL A CA 1
ATOM 669 C C . VAL A 1 93 ? 5.621 3.407 7.219 1.00 95.44 93 VAL A C 1
ATOM 671 O O . VAL A 1 93 ? 6.440 2.604 7.655 1.00 95.44 93 VAL A O 1
ATOM 674 N N . LEU A 1 94 ? 4.335 3.111 7.042 1.00 96.38 94 LEU A N 1
ATOM 675 C CA . LEU A 1 94 ? 3.733 1.823 7.388 1.00 96.38 94 LEU A CA 1
ATOM 676 C C . LEU A 1 94 ? 3.711 0.858 6.202 1.00 96.38 94 LEU A C 1
ATOM 678 O O . LEU A 1 94 ? 3.814 -0.349 6.393 1.00 96.38 94 LEU A O 1
ATOM 682 N N . ALA A 1 95 ? 3.586 1.377 4.977 1.00 95.94 95 ALA A N 1
ATOM 683 C CA . ALA A 1 95 ? 3.690 0.576 3.763 1.00 95.94 95 ALA A CA 1
ATOM 684 C C . ALA A 1 95 ? 4.235 1.388 2.584 1.00 95.94 95 ALA A C 1
ATOM 686 O O . ALA A 1 95 ? 4.025 2.597 2.473 1.00 95.94 95 ALA A O 1
ATOM 687 N N . ARG A 1 96 ? 4.901 0.675 1.674 1.00 95.56 96 ARG A N 1
ATOM 688 C CA . ARG A 1 96 ? 5.291 1.148 0.344 1.00 95.56 96 ARG A CA 1
ATOM 689 C C . ARG A 1 96 ? 4.509 0.349 -0.687 1.00 95.56 96 ARG A C 1
ATOM 691 O O . ARG A 1 96 ? 4.522 -0.880 -0.647 1.00 95.56 96 ARG A O 1
ATOM 698 N N . VAL A 1 97 ? 3.819 1.035 -1.586 1.00 94.25 97 VAL A N 1
ATOM 699 C CA . VAL A 1 97 ? 2.940 0.428 -2.588 1.00 94.25 97 VAL A CA 1
ATOM 700 C C . VAL A 1 97 ? 3.479 0.816 -3.966 1.00 94.25 97 VAL A C 1
ATOM 702 O O . VAL A 1 97 ? 3.112 1.869 -4.487 1.00 94.25 97 VAL A O 1
ATOM 705 N N . PRO A 1 98 ? 4.405 0.019 -4.531 1.00 91.00 98 PRO A N 1
ATOM 706 C CA . PRO A 1 98 ? 4.914 0.265 -5.870 1.00 91.00 98 PRO A CA 1
ATOM 707 C C . PRO A 1 98 ? 3.837 -0.053 -6.910 1.00 91.00 98 PRO A C 1
ATOM 709 O O . PRO A 1 98 ? 3.159 -1.083 -6.829 1.00 91.00 98 PRO A O 1
ATOM 712 N N . LEU A 1 99 ? 3.711 0.825 -7.896 1.00 88.38 99 LEU A N 1
ATOM 713 C CA . LEU A 1 99 ? 2.917 0.644 -9.099 1.00 88.38 99 LEU A CA 1
ATOM 714 C C . LEU A 1 99 ? 3.837 0.748 -10.305 1.00 88.38 99 LEU A C 1
ATOM 716 O O . LEU A 1 99 ? 4.649 1.661 -10.405 1.00 88.38 99 LEU A O 1
ATOM 720 N N . LEU A 1 100 ? 3.711 -0.233 -11.188 1.00 85.06 100 LEU A N 1
ATOM 721 C CA . LEU A 1 100 ? 4.480 -0.335 -12.414 1.00 85.06 100 LEU A CA 1
ATOM 722 C C . LEU A 1 100 ? 3.477 -0.308 -13.563 1.00 85.06 100 LEU A C 1
ATOM 724 O O . LEU A 1 100 ? 2.537 -1.109 -13.566 1.00 85.06 100 LEU A O 1
ATOM 728 N N . ALA A 1 101 ? 3.656 0.617 -14.498 1.00 81.25 101 ALA A N 1
ATOM 729 C CA . ALA A 1 101 ? 2.801 0.778 -15.668 1.00 81.25 101 ALA A CA 1
ATOM 730 C C . ALA A 1 101 ? 3.622 1.276 -16.875 1.00 81.25 101 ALA A C 1
ATOM 732 O O . ALA A 1 101 ? 4.717 1.811 -16.713 1.00 81.25 101 ALA A O 1
ATOM 733 N N . GLY A 1 102 ? 3.107 1.063 -18.089 1.00 73.50 102 GLY A N 1
ATOM 734 C CA . GLY A 1 102 ? 3.838 1.289 -19.346 1.00 73.50 102 GLY A CA 1
ATOM 735 C C . GLY A 1 102 ? 4.442 0.007 -19.935 1.00 73.50 102 GLY A C 1
ATOM 736 O O . GLY A 1 102 ? 4.577 -1.000 -19.236 1.00 73.50 102 GLY A O 1
ATOM 737 N N . GLU A 1 103 ? 4.748 0.036 -21.235 1.00 65.25 103 GLU A N 1
ATOM 738 C CA . GLU A 1 103 ? 5.145 -1.148 -22.016 1.00 65.25 103 GLU A CA 1
ATOM 739 C C . GLU A 1 103 ? 6.640 -1.507 -21.915 1.00 65.25 103 GLU A C 1
ATOM 741 O O . GLU A 1 103 ? 6.974 -2.680 -22.041 1.00 65.25 103 GLU A O 1
ATOM 746 N N . ASP A 1 104 ? 7.527 -0.580 -21.542 1.00 61.00 104 ASP A N 1
ATOM 747 C CA . ASP A 1 104 ? 8.973 -0.807 -21.736 1.00 61.00 104 ASP A CA 1
ATOM 748 C C . ASP A 1 104 ? 9.753 -1.233 -20.482 1.00 61.00 104 ASP A C 1
ATOM 750 O O . ASP A 1 104 ? 10.839 -1.798 -20.571 1.00 61.00 104 ASP A O 1
ATOM 754 N N . LEU A 1 105 ? 9.200 -1.071 -19.276 1.00 63.59 105 LEU A N 1
ATOM 755 C CA . LEU A 1 105 ? 9.969 -1.342 -18.054 1.00 63.59 105 LEU A CA 1
ATOM 756 C C . LEU A 1 105 ? 10.290 -2.833 -17.860 1.00 63.59 105 LEU A C 1
ATOM 758 O O . LEU A 1 105 ? 11.339 -3.188 -17.327 1.00 63.59 105 LEU A O 1
ATOM 762 N N . ALA A 1 106 ? 9.374 -3.725 -18.238 1.00 65.44 106 ALA A N 1
ATOM 763 C CA . ALA A 1 106 ? 9.546 -5.154 -17.988 1.00 65.44 106 ALA A CA 1
ATOM 764 C C . ALA A 1 106 ? 10.553 -5.798 -18.949 1.00 65.44 106 ALA A C 1
ATOM 766 O O . ALA A 1 106 ? 11.288 -6.697 -18.535 1.00 65.44 106 ALA A O 1
ATOM 767 N N . ASP A 1 107 ? 10.582 -5.355 -20.204 1.00 67.38 107 ASP A N 1
ATOM 768 C CA . ASP A 1 107 ? 11.490 -5.892 -21.213 1.00 67.38 107 ASP A CA 1
ATOM 769 C C . ASP A 1 107 ? 12.884 -5.276 -21.094 1.00 67.38 107 ASP A C 1
ATOM 771 O O . ASP A 1 107 ? 13.858 -6.032 -21.109 1.00 67.38 107 ASP A O 1
ATOM 775 N N . ASP A 1 108 ? 12.988 -3.978 -20.790 1.00 69.62 108 ASP A N 1
ATOM 776 C CA . ASP A 1 108 ? 14.270 -3.341 -20.471 1.00 69.62 108 ASP A CA 1
ATOM 777 C C . ASP A 1 108 ? 14.901 -3.962 -19.218 1.00 69.62 108 ASP A C 1
ATOM 779 O O . ASP A 1 108 ? 16.060 -4.374 -19.238 1.00 69.62 108 ASP A O 1
ATOM 783 N N . LEU A 1 109 ? 14.134 -4.160 -18.137 1.00 75.12 109 LEU A N 1
ATOM 784 C CA . LEU A 1 109 ? 14.657 -4.826 -16.937 1.00 75.12 109 LEU A CA 1
ATOM 785 C C . LEU A 1 109 ? 15.090 -6.273 -17.206 1.00 75.12 109 LEU A C 1
ATOM 787 O O . LEU A 1 109 ? 16.072 -6.738 -16.624 1.00 75.12 109 LEU A O 1
ATOM 791 N N . ARG A 1 110 ? 14.382 -7.017 -18.067 1.00 79.50 110 ARG A N 1
ATOM 792 C CA . ARG A 1 110 ? 14.799 -8.377 -18.449 1.00 79.50 110 ARG A CA 1
ATOM 793 C C . ARG A 1 110 ? 16.076 -8.358 -19.281 1.00 79.50 110 ARG A C 1
ATOM 795 O O . ARG A 1 110 ? 16.918 -9.232 -19.066 1.00 79.50 110 ARG A O 1
ATOM 802 N N . ALA A 1 111 ? 16.222 -7.397 -20.190 1.00 85.81 111 ALA A N 1
ATOM 803 C CA . ALA A 1 111 ? 17.421 -7.225 -21.001 1.00 85.81 111 ALA A CA 1
ATOM 804 C C . ALA A 1 111 ? 18.637 -6.876 -20.128 1.00 85.81 111 ALA A C 1
ATOM 806 O O . ALA A 1 111 ? 19.666 -7.547 -20.222 1.00 85.81 111 ALA A O 1
ATOM 807 N N . GLU A 1 112 ? 18.489 -5.931 -19.200 1.00 87.38 112 GLU A N 1
ATOM 808 C CA . GLU A 1 112 ? 19.539 -5.548 -18.249 1.00 87.38 112 GLU A CA 1
ATOM 809 C C . GLU A 1 112 ? 19.929 -6.716 -17.325 1.00 87.38 112 GLU A C 1
ATOM 811 O O . GLU A 1 112 ? 21.108 -7.015 -17.137 1.00 87.38 112 GLU A O 1
ATOM 816 N N . VAL A 1 113 ? 18.959 -7.476 -16.799 1.00 91.50 113 VAL A N 1
ATOM 817 C CA . VAL A 1 113 ? 19.250 -8.677 -15.991 1.00 91.50 113 VAL A CA 1
ATOM 818 C C . VAL A 1 113 ? 19.947 -9.764 -16.815 1.00 91.50 113 VAL A C 1
ATOM 820 O O . VAL A 1 113 ? 20.810 -10.474 -16.289 1.00 91.50 113 VAL A O 1
ATOM 823 N N . ALA A 1 114 ? 19.589 -9.923 -18.089 1.00 91.75 114 ALA A N 1
ATOM 824 C CA . ALA A 1 114 ? 20.258 -10.865 -18.980 1.00 91.75 114 ALA A CA 1
ATOM 825 C C . ALA A 1 114 ? 21.717 -10.456 -19.234 1.00 91.75 114 ALA A C 1
ATOM 827 O O . ALA A 1 114 ? 22.600 -11.315 -19.175 1.00 91.75 114 ALA A O 1
ATOM 828 N N . LEU A 1 115 ? 21.976 -9.161 -19.432 1.00 93.44 115 LEU A N 1
ATOM 829 C CA . LEU A 1 115 ? 23.321 -8.614 -19.601 1.00 93.44 115 LEU A CA 1
ATOM 830 C C . LEU A 1 115 ? 24.176 -8.823 -18.345 1.00 93.44 115 LEU A C 1
ATOM 832 O O . LEU A 1 115 ? 25.259 -9.399 -18.432 1.00 93.44 115 LEU A O 1
ATOM 836 N N . LEU A 1 116 ? 23.654 -8.474 -17.165 1.00 94.19 116 LEU A N 1
ATOM 837 C CA . LEU A 1 116 ? 24.357 -8.665 -15.891 1.00 94.19 116 LEU A CA 1
ATOM 838 C C . LEU A 1 116 ? 24.721 -10.136 -15.640 1.00 94.19 116 LEU A C 1
ATOM 840 O O . LEU A 1 116 ? 25.799 -10.441 -15.132 1.00 94.19 116 LEU A O 1
ATOM 844 N N . ARG A 1 117 ? 23.844 -11.078 -16.011 1.00 94.50 117 ARG A N 1
ATOM 845 C CA . ARG A 1 117 ? 24.151 -12.516 -15.925 1.00 94.50 117 ARG A CA 1
ATOM 846 C C . ARG A 1 117 ? 25.256 -12.924 -16.892 1.00 94.50 117 ARG A C 1
ATOM 848 O O . ARG A 1 117 ? 26.140 -13.677 -16.494 1.00 94.50 117 ARG A O 1
ATOM 855 N N . ALA A 1 118 ? 25.223 -12.418 -18.123 1.00 96.06 118 ALA A N 1
ATOM 856 C CA . ALA A 1 118 ? 26.256 -12.701 -19.110 1.00 96.06 118 ALA A CA 1
ATOM 857 C C . ALA A 1 118 ? 27.632 -12.194 -18.646 1.00 96.06 118 ALA A C 1
ATOM 859 O O . ALA A 1 118 ? 28.616 -12.926 -18.739 1.00 96.06 118 ALA A O 1
ATOM 860 N N . GLU A 1 119 ? 27.702 -10.987 -18.083 1.00 96.19 119 GLU A N 1
ATOM 861 C CA . GLU A 1 119 ? 28.941 -10.439 -17.517 1.00 96.19 119 GLU A CA 1
ATOM 862 C C . GLU A 1 119 ? 29.443 -11.259 -16.319 1.00 96.19 119 GLU A C 1
ATOM 864 O O . GLU A 1 119 ? 30.631 -11.581 -16.232 1.00 96.19 119 GLU A O 1
ATOM 869 N N . LEU A 1 120 ? 28.547 -11.677 -15.418 1.00 96.38 120 LEU A N 1
ATOM 870 C CA . LEU A 1 120 ? 28.903 -12.549 -14.294 1.00 96.38 120 LEU A CA 1
ATOM 871 C C . LEU A 1 120 ? 29.433 -13.911 -14.756 1.00 96.38 120 LEU A C 1
ATOM 873 O O . LEU A 1 120 ? 30.404 -14.413 -14.186 1.00 96.38 120 LEU A O 1
ATOM 877 N N . ASP A 1 121 ? 28.840 -14.502 -15.792 1.00 94.62 121 ASP A N 1
ATOM 878 C CA . ASP A 1 121 ? 29.315 -15.763 -16.362 1.00 94.62 121 ASP A CA 1
ATOM 879 C C . ASP A 1 121 ? 30.687 -15.607 -17.032 1.00 94.62 121 ASP A C 1
ATOM 881 O O . ASP A 1 121 ? 31.547 -16.482 -16.883 1.00 94.62 121 ASP A O 1
ATOM 885 N N . GLN A 1 122 ? 30.945 -14.476 -17.695 1.00 91.62 122 GLN A N 1
ATOM 886 C CA . GLN A 1 122 ? 32.268 -14.156 -18.239 1.00 91.62 122 GLN A CA 1
ATOM 887 C C . GLN A 1 122 ? 33.320 -14.038 -17.129 1.00 91.62 122 GLN A C 1
ATOM 889 O O . GLN A 1 122 ? 34.385 -14.660 -17.216 1.00 91.62 122 GLN A O 1
ATOM 894 N N . LEU A 1 123 ? 33.012 -13.312 -16.050 1.00 93.44 123 LEU A N 1
ATOM 895 C CA . LEU A 1 123 ? 33.895 -13.187 -14.885 1.00 93.44 123 LEU A CA 1
ATOM 896 C C . LEU A 1 123 ? 34.156 -14.544 -14.225 1.00 93.44 123 LEU A C 1
ATOM 898 O O . LEU A 1 123 ? 35.303 -14.894 -13.926 1.00 93.44 123 LEU A O 1
ATOM 902 N N . ARG A 1 124 ? 33.105 -15.347 -14.046 1.00 93.25 124 ARG A N 1
ATOM 903 C CA . ARG A 1 124 ? 33.199 -16.701 -13.496 1.00 93.25 124 ARG A CA 1
ATOM 904 C C . ARG A 1 124 ? 34.096 -17.593 -14.355 1.00 93.25 124 ARG A C 1
ATOM 906 O O . ARG A 1 124 ? 34.938 -18.309 -13.812 1.00 93.25 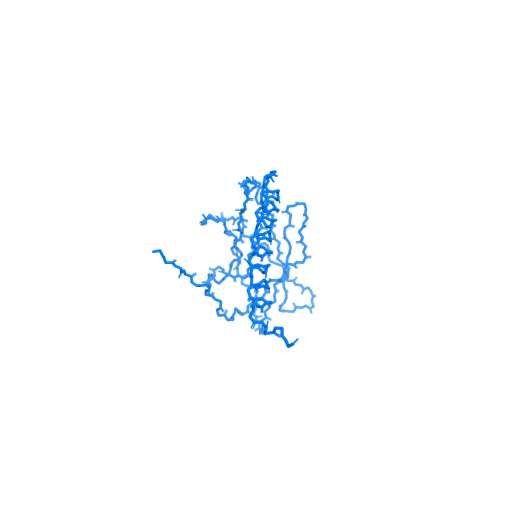124 ARG A O 1
ATOM 913 N N . GLY A 1 125 ? 33.941 -17.550 -15.677 1.00 92.62 125 GLY A N 1
ATOM 914 C CA . GLY A 1 125 ? 34.742 -18.336 -16.617 1.00 92.62 125 GLY A CA 1
ATOM 915 C C . GLY A 1 125 ? 36.219 -17.937 -16.622 1.00 92.62 125 GLY A C 1
ATOM 916 O O . GLY A 1 125 ? 37.097 -18.806 -16.578 1.00 92.62 125 GLY A O 1
ATOM 917 N N . ALA A 1 126 ? 36.512 -16.634 -16.603 1.00 90.50 126 ALA A N 1
ATOM 918 C CA . ALA A 1 126 ? 37.877 -16.122 -16.496 1.00 90.50 126 ALA A CA 1
ATOM 919 C C . ALA A 1 126 ? 38.543 -16.579 -15.189 1.00 90.50 126 ALA A C 1
ATOM 921 O O . ALA A 1 126 ? 39.681 -17.054 -15.198 1.00 90.50 126 ALA A O 1
ATOM 922 N N . PHE A 1 127 ? 37.802 -16.529 -14.079 1.00 87.25 127 PHE A N 1
ATOM 923 C CA . PHE A 1 127 ? 38.278 -16.992 -12.779 1.00 87.25 127 PHE A CA 1
ATOM 924 C C . PHE A 1 127 ? 38.570 -18.502 -12.761 1.00 87.25 127 PHE A C 1
ATOM 926 O O . PHE A 1 127 ? 39.651 -18.914 -12.344 1.00 87.25 127 PHE A O 1
ATOM 933 N N . GLN A 1 128 ? 37.664 -19.337 -13.282 1.00 90.44 128 GLN A N 1
ATOM 934 C CA . GLN A 1 128 ? 37.885 -20.787 -13.394 1.00 90.44 128 GLN A CA 1
ATOM 935 C C . GLN A 1 128 ? 39.089 -21.123 -14.277 1.00 90.44 128 GLN A C 1
ATOM 937 O O . GLN A 1 128 ? 39.889 -21.998 -13.941 1.00 90.44 128 GLN A O 1
ATOM 942 N N . THR A 1 129 ? 39.238 -20.410 -15.393 1.00 88.56 129 THR A N 1
ATOM 943 C CA . THR A 1 129 ? 40.369 -20.590 -16.308 1.00 88.56 129 THR A CA 1
ATOM 944 C C . THR A 1 129 ? 41.686 -20.249 -15.615 1.00 88.56 129 THR A C 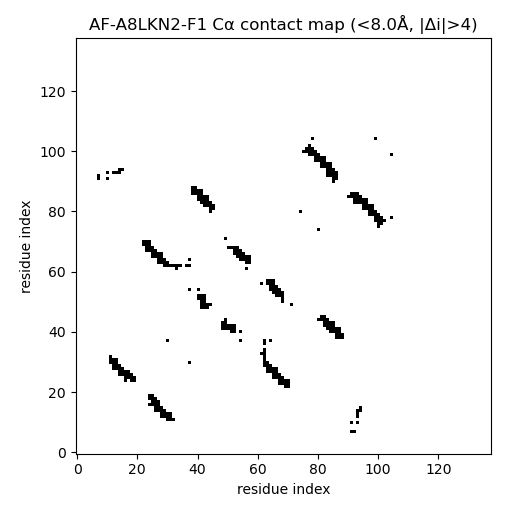1
ATOM 946 O O . THR A 1 129 ? 42.634 -21.031 -15.691 1.00 88.56 129 THR A O 1
ATOM 949 N N . ALA A 1 130 ? 41.728 -19.138 -14.874 1.00 85.56 130 ALA A N 1
ATOM 950 C CA . ALA A 1 130 ? 42.894 -18.728 -14.099 1.00 85.56 130 ALA A CA 1
ATOM 951 C C . ALA A 1 130 ? 43.235 -19.718 -12.970 1.00 85.56 130 ALA A C 1
ATOM 953 O O . ALA A 1 130 ? 44.409 -20.009 -12.750 1.00 85.56 130 ALA A O 1
ATOM 954 N N . MET A 1 131 ? 42.231 -20.276 -12.282 1.00 85.06 131 MET A N 1
ATOM 955 C CA . MET A 1 131 ? 42.443 -21.319 -11.270 1.00 85.06 131 MET A CA 1
ATOM 956 C C . MET A 1 131 ? 42.988 -22.614 -11.880 1.00 85.06 131 MET A C 1
ATOM 958 O O . MET A 1 131 ? 43.924 -23.194 -11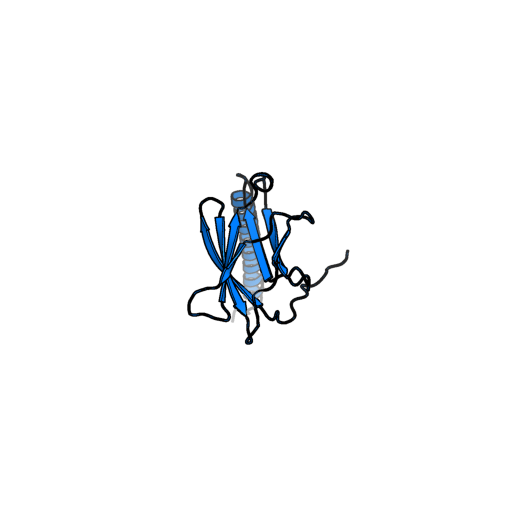.336 1.00 85.06 131 MET A O 1
ATOM 962 N N . ARG A 1 132 ? 42.450 -23.051 -13.025 1.00 81.81 132 ARG A N 1
ATOM 963 C CA . ARG A 1 132 ? 42.912 -24.265 -13.715 1.00 81.81 132 ARG A CA 1
ATOM 964 C C . ARG A 1 132 ? 44.347 -24.128 -14.225 1.00 81.81 132 ARG A C 1
ATOM 966 O O . ARG A 1 132 ? 45.099 -25.086 -14.150 1.00 81.81 132 ARG A O 1
ATOM 973 N N . ALA A 1 133 ? 44.739 -22.942 -14.688 1.00 79.94 133 ALA A N 1
ATOM 974 C CA . ALA A 1 133 ? 46.112 -22.660 -15.110 1.00 79.94 133 ALA A CA 1
ATOM 975 C C . ALA A 1 133 ? 47.128 -22.634 -13.947 1.00 79.94 133 ALA A C 1
ATOM 977 O O . ALA A 1 133 ? 48.331 -22.649 -14.188 1.00 79.94 133 ALA A O 1
ATOM 978 N N . ARG A 1 134 ? 46.656 -22.573 -12.693 1.00 68.31 134 ARG A N 1
ATOM 979 C CA . ARG A 1 134 ? 47.482 -22.519 -11.476 1.00 68.31 134 ARG A CA 1
ATOM 980 C C . ARG A 1 134 ? 47.625 -23.855 -10.745 1.00 68.31 134 ARG A C 1
ATOM 982 O O . ARG A 1 134 ? 48.383 -23.911 -9.781 1.00 68.31 134 ARG A O 1
ATOM 989 N N . LEU A 1 135 ? 46.918 -24.902 -11.170 1.00 58.28 135 LEU A N 1
ATOM 990 C CA . LEU A 1 135 ? 47.125 -26.258 -10.659 1.00 58.28 135 LEU A CA 1
ATOM 991 C C . LEU A 1 135 ? 48.288 -26.896 -11.443 1.00 58.28 135 LEU A C 1
ATOM 993 O O . LEU A 1 135 ? 48.219 -26.919 -12.673 1.00 58.28 135 LEU A O 1
ATOM 997 N N . PRO A 1 136 ? 49.363 -27.368 -10.780 1.00 61.19 136 PRO A N 1
ATOM 998 C CA . PRO A 1 136 ? 50.427 -28.087 -11.466 1.00 61.19 136 PRO A CA 1
ATOM 999 C C . PRO A 1 136 ? 49.858 -29.380 -12.062 1.00 61.19 136 PRO A C 1
ATOM 1001 O O . PRO A 1 136 ? 49.130 -30.102 -11.383 1.00 61.19 136 PRO A O 1
ATOM 1004 N N . ASN A 1 137 ? 50.176 -29.655 -13.330 1.00 60.16 137 ASN A N 1
ATOM 1005 C CA . ASN A 1 137 ? 50.119 -31.021 -13.847 1.00 60.16 137 ASN A CA 1
ATOM 1006 C C . ASN A 1 137 ? 51.199 -31.805 -13.091 1.00 60.16 137 ASN A C 1
ATOM 1008 O O . ASN A 1 137 ? 52.383 -31.571 -13.347 1.00 60.16 137 ASN A O 1
ATOM 1012 N N . ASP A 1 138 ? 50.789 -32.658 -12.153 1.00 53.56 138 ASP A N 1
ATOM 1013 C CA . ASP A 1 138 ? 51.614 -33.788 -11.709 1.00 53.56 138 ASP A CA 1
ATOM 1014 C C . ASP A 1 138 ? 51.831 -34.770 -12.875 1.00 53.56 138 ASP A C 1
ATOM 1016 O O . ASP A 1 138 ? 50.863 -35.013 -13.640 1.00 53.56 138 ASP A O 1
#

Organism: Dinoroseobacter shibae (strain DSM 16493 / NCIMB 14021 / DFL 12) (NCBI:txid398580)

Nearest PDB structures (foldseek):
  3wdi-assembly1_A  TM=6.108E-01  e=4.618E-02  Anoxybacillus sp. LM18-11
  3wdh-assembly1_A  TM=6.030E-01  e=7.944E-02  Anoxybacillus sp. LM18-11
  6rpb-assembly4_P  TM=3.703E-01  e=1.042E-01  Homo sapiens
  7dr4-assembly2_A  TM=4.545E-01  e=1.408E+00  Mus musculus